Protein AF-A0A351FWP5-F1 (afdb_monomer)

Foldseek 3Di:
DDPDVDDPVSVVVVVCVVVVHDDDDDPDDADDPLALPHVVNLVVLVVVVLLVQLCCCVPPPQNPVVVVVCVVVVCDPVNCVVVSDGHDDPDWCPSVVVCVPDSHDPSNCVSSVNWDADPVRDITD

pLDDT: mean 89.62, std 13.33, range [39.97, 98.56]

Nearest PDB structures (foldseek):
  4e2k-assembly1_A  TM=9.561E-01  e=5.610E-04  Staphylococcus aureus
  5guj-assembly1_A  TM=9.238E-01  e=4.654E-04  Bacillus subtilis subsp. subtilis str. 168
  4edv-assembly1_A  TM=9.568E-01  e=7.660E-04  Staphylococcus aureus
  3b39-assembly2_B  TM=8.834E-01  e=4.109E-04  Escherichia coli K-12
  5w36-assembly1_A  TM=9.179E-01  e=1.185E-03  Mycobacterium tuberculosis H37Rv

Secondary structure (DSSP, 8-state):
---SS--HHHHHHHHHHHTTPPPPPPSSPPPPTTSTT-HHHHHHHHHHHHHHHHHHHHH-GGGHHHHHHHHHTT--HHHHHHHT-----S-TTHHHHHHTTSS--HHHHHHTTS-EE-TTS-EE-

Radius of gyration: 18.2 Å; Cα contacts (8 Å, |Δi|>4): 122; chains: 1; bounding box: 35×46×40 Å

Sequence (125 aa):
MQNEGVNFREALEILAEQANVPLRRSNQAPAKPGSPNDKSTLYEAVAWAESLFHEYLLKSQDAELARRYLEARGITQESLQRWHIGFAPNQFNWIADRARTTKFSPEVLLAAGLLRKSERQTYYD

Solvent-accessible surface area (backbone atom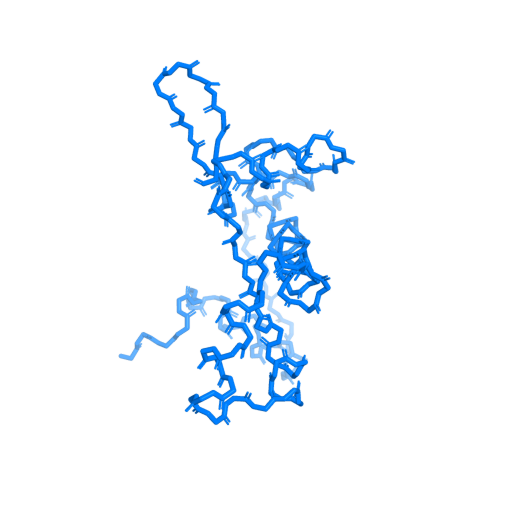s only — not comparable to full-atom values): 7474 Å² total; per-residue (Å²): 139,87,74,84,84,56,52,76,63,54,53,48,51,55,52,23,62,76,67,73,47,90,76,86,78,69,95,64,79,77,57,56,86,76,34,61,75,16,62,69,46,35,52,53,51,51,53,53,52,43,53,51,20,23,49,36,33,74,70,39,76,89,25,48,67,57,49,53,53,38,47,78,70,69,50,45,71,69,51,37,64,74,66,52,54,55,40,84,68,102,50,68,38,58,55,47,59,58,42,74,80,51,92,64,46,72,62,28,37,41,63,57,66,59,35,46,75,46,97,87,74,45,70,25,83

Mean predicted aligned error: 7.89 Å

Structure (mmCIF, N/CA/C/O backbone):
data_AF-A0A351FWP5-F1
#
_entry.id   AF-A0A351FWP5-F1
#
loop_
_atom_site.group_PDB
_atom_site.id
_atom_site.type_symbol
_atom_site.label_atom_id
_atom_site.label_alt_id
_atom_site.label_comp_id
_atom_site.label_asym_id
_atom_site.label_entity_id
_atom_site.label_seq_id
_atom_site.pdbx_PDB_ins_code
_atom_site.Cartn_x
_atom_site.Cartn_y
_atom_site.Cartn_z
_atom_site.occupancy
_atom_site.B_iso_or_equiv
_atom_site.auth_seq_id
_atom_site.auth_comp_id
_atom_site.auth_asym_id
_atom_site.auth_atom_id
_atom_site.pdbx_PDB_model_num
ATOM 1 N N . MET A 1 1 ? -10.831 -24.087 -14.047 1.00 39.97 1 MET A N 1
ATOM 2 C CA . MET A 1 1 ? -10.021 -23.923 -12.824 1.00 39.97 1 MET A CA 1
ATOM 3 C C . MET A 1 1 ? -8.928 -22.914 -13.139 1.00 39.97 1 MET A C 1
ATOM 5 O O . MET A 1 1 ? -7.956 -23.267 -13.785 1.00 39.97 1 MET A O 1
ATOM 9 N N . GLN A 1 2 ? -9.160 -21.645 -12.809 1.00 42.19 2 GLN A N 1
ATOM 10 C CA . GLN A 1 2 ? -8.179 -20.559 -12.886 1.00 42.19 2 GLN A CA 1
ATOM 11 C C . GLN A 1 2 ? -8.000 -20.090 -11.446 1.00 42.19 2 GLN A C 1
ATOM 13 O O . GLN A 1 2 ? -8.684 -19.176 -11.000 1.00 42.19 2 GLN A O 1
ATOM 18 N N . ASN A 1 3 ? -7.184 -20.818 -10.689 1.00 54.91 3 ASN A N 1
ATOM 19 C CA . ASN A 1 3 ? -6.859 -20.439 -9.323 1.00 54.91 3 ASN A CA 1
ATOM 20 C C . ASN A 1 3 ? -5.558 -19.626 -9.372 1.00 54.91 3 ASN A C 1
ATOM 22 O O . ASN A 1 3 ? -4.606 -20.031 -10.030 1.00 54.91 3 ASN A O 1
ATOM 26 N N . GLU A 1 4 ? -5.574 -18.471 -8.706 1.00 49.34 4 GLU A N 1
ATOM 27 C CA . GLU A 1 4 ? -4.423 -17.632 -8.320 1.00 49.34 4 GLU A CA 1
ATOM 28 C C . GLU A 1 4 ? -3.813 -16.661 -9.342 1.00 49.34 4 GLU A C 1
ATOM 30 O O . GLU A 1 4 ? -2.944 -15.882 -8.968 1.00 49.34 4 GLU A O 1
ATOM 35 N N . GLY A 1 5 ? -4.259 -16.606 -10.600 1.00 54.78 5 GLY A N 1
ATOM 36 C CA . GLY A 1 5 ? -3.704 -15.631 -11.562 1.00 54.78 5 GLY A CA 1
ATOM 37 C C . GLY A 1 5 ? -2.214 -15.838 -11.884 1.00 54.78 5 GLY A C 1
ATOM 38 O O . GLY A 1 5 ? -1.646 -15.078 -12.665 1.00 54.78 5 GLY A O 1
ATOM 39 N N . VAL A 1 6 ? -1.607 -16.892 -11.334 1.00 53.31 6 VAL A N 1
ATOM 40 C CA . VAL A 1 6 ? -0.291 -17.396 -11.707 1.00 53.31 6 VAL A CA 1
ATOM 41 C C . VAL A 1 6 ? -0.405 -18.087 -13.058 1.00 53.31 6 VAL A C 1
ATOM 43 O O . VAL A 1 6 ? -1.275 -18.932 -13.293 1.00 53.31 6 VAL A O 1
ATOM 46 N N . ASN A 1 7 ? 0.477 -17.723 -13.982 1.00 68.75 7 ASN A N 1
ATOM 47 C CA . ASN A 1 7 ? 0.578 -18.419 -15.251 1.00 68.75 7 ASN A CA 1
ATOM 48 C C . ASN A 1 7 ? 1.030 -19.876 -15.006 1.00 68.75 7 ASN A C 1
ATOM 50 O O . ASN A 1 7 ? 1.691 -20.186 -14.016 1.00 68.75 7 ASN A O 1
ATOM 54 N N . PHE A 1 8 ? 0.696 -20.789 -15.922 1.00 69.44 8 PHE A N 1
ATOM 55 C CA . PHE A 1 8 ? 0.997 -22.224 -15.789 1.00 69.44 8 PHE A CA 1
ATOM 56 C C . PHE A 1 8 ? 2.465 -22.525 -15.440 1.00 69.44 8 PHE A C 1
ATOM 58 O O . PHE A 1 8 ? 2.761 -23.467 -14.708 1.00 69.44 8 PHE A O 1
ATOM 65 N N . ARG A 1 9 ? 3.398 -21.713 -15.940 1.00 72.38 9 ARG A N 1
ATOM 66 C CA . ARG A 1 9 ? 4.821 -21.864 -15.653 1.00 72.38 9 ARG A CA 1
ATOM 67 C C . ARG A 1 9 ? 5.186 -21.396 -14.249 1.00 72.38 9 ARG A C 1
ATOM 69 O O . ARG A 1 9 ? 6.052 -22.007 -13.648 1.00 72.38 9 ARG A O 1
ATOM 76 N N . GLU A 1 10 ? 4.553 -20.357 -13.726 1.00 70.06 10 GLU A N 1
ATOM 77 C CA . GLU A 1 10 ? 4.763 -19.919 -12.342 1.00 70.06 10 GLU A CA 1
ATOM 78 C C . GLU A 1 10 ? 4.276 -20.980 -11.363 1.00 70.06 10 GLU A C 1
ATOM 80 O O . GLU A 1 10 ? 4.995 -21.319 -10.431 1.00 70.06 10 GLU A O 1
ATOM 85 N N . ALA A 1 11 ? 3.113 -21.579 -11.630 1.00 79.38 11 ALA A N 1
ATOM 86 C CA . ALA A 1 11 ? 2.651 -22.733 -10.868 1.00 79.38 11 ALA A CA 1
ATOM 87 C C . ALA A 1 11 ? 3.671 -23.884 -10.937 1.00 79.38 11 ALA A C 1
ATOM 89 O O . ALA A 1 11 ? 3.977 -24.504 -9.922 1.00 79.38 11 ALA A O 1
ATOM 90 N N . LEU A 1 12 ? 4.256 -24.131 -12.114 1.00 78.75 12 LEU A N 1
ATOM 91 C CA . LEU A 1 12 ? 5.310 -25.130 -12.280 1.00 78.75 12 LEU A CA 1
ATOM 92 C C . LEU A 1 12 ? 6.584 -24.766 -11.497 1.00 78.75 12 LEU A C 1
ATOM 94 O O . LEU A 1 12 ? 7.163 -25.647 -10.875 1.00 78.75 12 LEU A O 1
ATOM 98 N N . GLU A 1 13 ? 7.003 -23.497 -11.503 1.00 78.44 13 GLU A N 1
ATOM 99 C CA . GLU A 1 13 ? 8.171 -22.982 -10.771 1.00 78.44 13 GLU A CA 1
ATOM 100 C C . GLU A 1 13 ? 7.992 -23.106 -9.253 1.00 78.44 13 GLU A C 1
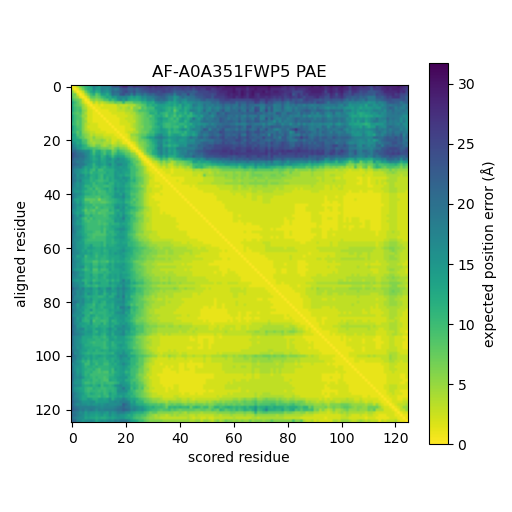ATOM 102 O O . GLU A 1 13 ? 8.880 -23.644 -8.594 1.00 78.44 13 GLU A O 1
ATOM 107 N N . ILE A 1 14 ? 6.824 -22.735 -8.724 1.00 78.38 14 ILE A N 1
ATOM 108 C CA . ILE A 1 14 ? 6.472 -22.900 -7.305 1.00 78.38 14 ILE A CA 1
ATOM 109 C C . ILE A 1 14 ? 6.490 -24.383 -6.912 1.00 78.38 14 ILE A C 1
ATOM 111 O O . ILE A 1 14 ? 7.099 -24.760 -5.912 1.00 78.38 14 ILE A O 1
ATOM 115 N N . LEU A 1 15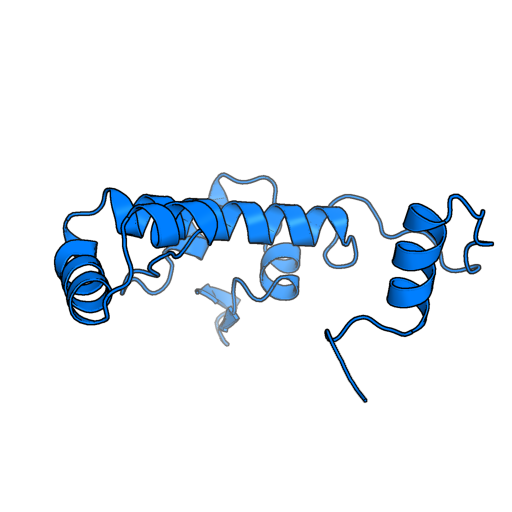 ? 5.854 -25.248 -7.708 1.00 82.31 15 LEU A N 1
ATOM 116 C CA . LEU A 1 15 ? 5.813 -26.689 -7.439 1.00 82.31 15 LEU A CA 1
ATOM 117 C C . LEU A 1 15 ? 7.199 -27.333 -7.535 1.00 82.31 15 LEU A C 1
ATOM 119 O O . LEU A 1 15 ? 7.515 -28.239 -6.770 1.00 82.31 15 LEU A O 1
ATOM 123 N N . ALA A 1 16 ? 8.033 -26.876 -8.465 1.00 82.62 16 ALA A N 1
ATOM 124 C CA . ALA A 1 16 ? 9.393 -27.364 -8.627 1.00 82.62 16 ALA A CA 1
ATOM 125 C C . ALA A 1 16 ? 10.300 -26.939 -7.468 1.00 82.62 16 ALA A C 1
ATOM 127 O O . ALA A 1 16 ? 11.109 -27.747 -7.021 1.00 82.62 16 ALA A O 1
ATOM 128 N N . GLU A 1 17 ? 10.136 -25.721 -6.944 1.00 81.62 17 GLU A N 1
ATOM 129 C CA . GLU A 1 17 ? 10.808 -25.268 -5.723 1.00 81.62 17 GLU A CA 1
ATOM 130 C C . GLU A 1 17 ? 10.374 -26.107 -4.510 1.00 81.62 17 GLU A C 1
ATOM 132 O O . GLU A 1 17 ? 11.221 -26.623 -3.785 1.00 81.62 17 GLU A O 1
ATOM 137 N N . GLN A 1 18 ? 9.068 -26.354 -4.352 1.00 83.50 18 GLN A N 1
ATOM 138 C CA . GLN A 1 18 ? 8.531 -27.220 -3.292 1.00 83.50 18 GLN A CA 1
ATOM 139 C C . GLN A 1 18 ? 9.016 -28.675 -3.397 1.00 83.50 18 GLN A C 1
ATOM 141 O O . GLN A 1 18 ? 9.271 -29.321 -2.382 1.00 83.50 18 GLN A O 1
ATOM 146 N N . ALA A 1 19 ? 9.140 -29.199 -4.618 1.00 85.81 19 ALA A N 1
ATOM 147 C CA . ALA A 1 19 ? 9.563 -30.572 -4.889 1.00 85.81 19 ALA A CA 1
ATOM 148 C C . ALA A 1 19 ? 11.086 -30.727 -5.075 1.00 85.81 19 ALA A C 1
ATOM 150 O O . ALA A 1 19 ? 11.560 -31.834 -5.330 1.00 85.81 19 ALA A O 1
ATOM 151 N N . ASN A 1 20 ? 11.851 -29.636 -4.963 1.00 81.44 20 ASN A N 1
ATOM 152 C CA . ASN A 1 20 ? 13.296 -29.579 -5.192 1.00 81.44 20 ASN A CA 1
ATOM 153 C C . ASN A 1 20 ? 13.736 -30.131 -6.571 1.00 81.44 20 ASN A C 1
ATOM 155 O O . ASN A 1 20 ? 14.764 -30.802 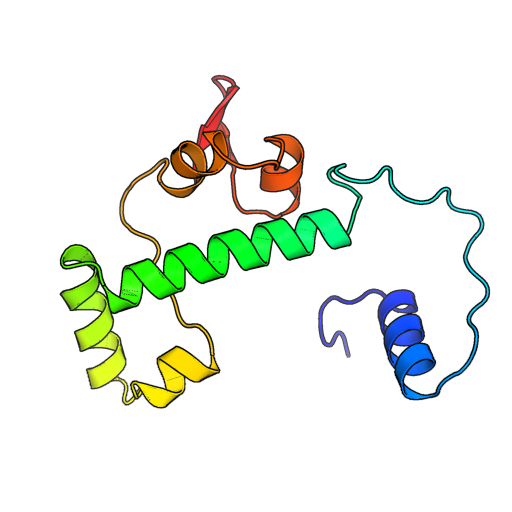-6.700 1.00 81.44 20 ASN A O 1
ATOM 159 N N . VAL A 1 21 ? 12.944 -29.864 -7.616 1.00 84.06 21 VAL A N 1
ATOM 160 C CA . VAL A 1 21 ? 13.190 -30.302 -8.999 1.00 84.06 21 VAL A CA 1
ATOM 161 C C . VAL A 1 21 ? 13.738 -29.134 -9.831 1.00 84.06 21 VAL A C 1
ATOM 163 O O . VAL A 1 21 ? 13.133 -28.066 -9.868 1.00 84.06 21 VAL A O 1
ATOM 166 N N . PRO A 1 22 ? 14.853 -29.296 -10.566 1.00 71.75 22 PRO A N 1
ATOM 167 C CA . PRO A 1 22 ? 15.382 -28.228 -11.408 1.00 71.75 22 PRO A CA 1
ATOM 168 C C . PRO A 1 22 ? 14.539 -28.044 -12.680 1.00 71.75 22 PRO A C 1
ATOM 170 O O . PRO A 1 22 ? 14.469 -28.929 -13.535 1.00 71.75 22 PRO A O 1
ATOM 173 N N . LEU A 1 23 ? 13.952 -26.859 -12.856 1.00 72.25 23 LEU A N 1
ATOM 174 C CA . LEU A 1 23 ? 13.300 -26.465 -14.108 1.00 72.25 23 LEU A CA 1
ATOM 175 C C . LEU A 1 23 ? 14.290 -25.842 -15.093 1.00 72.25 23 LEU A C 1
ATOM 177 O O . LEU A 1 23 ? 15.053 -24.934 -14.758 1.00 72.25 23 LEU A O 1
ATOM 181 N N . ARG A 1 24 ? 14.235 -26.283 -16.356 1.00 62.38 24 ARG A N 1
ATOM 182 C CA . ARG A 1 24 ? 14.968 -25.632 -17.450 1.00 62.38 24 ARG A CA 1
ATOM 183 C C . ARG A 1 24 ? 14.349 -24.262 -17.726 1.00 62.38 24 ARG A C 1
ATOM 185 O O . ARG A 1 24 ? 13.187 -24.168 -18.118 1.00 62.38 24 ARG A O 1
ATOM 192 N N . ARG A 1 25 ? 15.129 -23.197 -17.526 1.00 60.19 25 ARG A N 1
ATOM 193 C CA . ARG A 1 25 ? 14.698 -21.819 -17.799 1.00 60.19 25 ARG A CA 1
ATOM 194 C C . ARG A 1 25 ? 14.452 -21.627 -19.302 1.00 60.19 25 ARG A C 1
ATOM 196 O O . ARG A 1 25 ? 15.230 -22.094 -20.126 1.00 60.19 25 ARG A O 1
ATOM 203 N N . SER A 1 26 ? 13.366 -20.933 -19.643 1.00 58.09 26 SER A N 1
ATOM 204 C CA . SER A 1 26 ? 13.084 -20.454 -21.005 1.00 58.09 26 SER A CA 1
ATOM 205 C C . SER A 1 26 ? 14.193 -19.532 -21.519 1.00 58.09 26 SER A C 1
ATOM 207 O O . SER A 1 26 ? 14.781 -18.789 -20.739 1.00 58.09 26 SER A O 1
ATOM 209 N N . ASN A 1 27 ? 14.392 -19.511 -22.839 1.00 57.25 27 ASN A N 1
ATOM 210 C CA . ASN A 1 27 ? 15.340 -18.656 -23.568 1.00 57.25 27 ASN A CA 1
ATOM 211 C C . ASN A 1 27 ? 14.996 -17.147 -23.543 1.00 57.25 27 ASN A C 1
ATOM 213 O O . ASN A 1 27 ? 15.511 -16.383 -24.357 1.00 57.25 27 ASN A O 1
ATOM 217 N N . GLN A 1 28 ? 14.106 -16.695 -22.656 1.00 64.56 28 GLN A N 1
ATOM 218 C CA . GLN A 1 28 ? 13.842 -15.272 -22.465 1.00 64.56 28 GLN A CA 1
ATOM 219 C C . GLN A 1 28 ? 14.950 -14.665 -21.609 1.00 64.56 28 GLN A C 1
ATOM 221 O O . GLN A 1 28 ? 15.298 -15.203 -20.556 1.00 64.56 28 GLN A O 1
ATOM 226 N N . ALA A 1 29 ? 15.503 -13.542 -22.067 1.00 73.94 29 ALA A N 1
ATOM 227 C CA . ALA A 1 29 ? 16.466 -12.788 -21.282 1.00 73.94 29 ALA A CA 1
ATOM 228 C C . ALA A 1 29 ? 15.846 -12.429 -19.917 1.00 73.94 29 ALA A C 1
ATOM 230 O O . ALA A 1 29 ? 14.671 -12.046 -19.870 1.00 73.94 29 ALA A O 1
ATOM 231 N N . PRO A 1 30 ? 16.597 -12.564 -18.810 1.00 78.38 30 PRO A N 1
ATOM 232 C CA . PRO A 1 30 ? 16.102 -12.172 -17.501 1.00 78.38 30 PRO A CA 1
ATOM 233 C C . PRO A 1 30 ? 15.729 -10.687 -17.510 1.00 78.38 30 PRO A C 1
ATOM 235 O O . PRO A 1 30 ? 16.384 -9.875 -18.171 1.00 78.38 30 PRO A O 1
ATOM 238 N N . ALA A 1 31 ? 14.674 -10.332 -16.775 1.00 86.75 31 ALA A N 1
ATOM 239 C CA . ALA A 1 31 ? 14.308 -8.937 -16.591 1.00 86.75 31 ALA A CA 1
ATOM 240 C C . ALA A 1 31 ? 15.493 -8.163 -15.998 1.00 86.75 31 ALA A C 1
ATOM 242 O O . ALA A 1 31 ? 16.238 -8.675 -15.158 1.00 86.75 31 ALA A O 1
ATOM 243 N N . LYS A 1 32 ? 15.672 -6.916 -16.440 1.00 92.62 32 LYS A N 1
ATOM 244 C CA . LYS A 1 32 ? 16.683 -6.036 -15.856 1.00 92.62 32 LYS A CA 1
ATOM 245 C C . LYS A 1 32 ? 16.306 -5.779 -14.386 1.00 92.62 32 LYS A C 1
ATOM 247 O O . LYS A 1 32 ? 15.166 -5.364 -14.158 1.00 92.62 32 LYS A O 1
ATOM 252 N N . PRO A 1 33 ? 17.219 -5.969 -13.416 1.00 93.25 33 PRO A N 1
ATOM 253 C CA . PRO A 1 33 ? 16.944 -5.657 -12.016 1.00 93.25 33 PRO A CA 1
ATOM 254 C C . PRO A 1 33 ? 16.445 -4.220 -11.849 1.00 93.25 33 PRO A C 1
ATOM 256 O O . PRO A 1 33 ? 16.985 -3.302 -12.477 1.00 93.25 33 PRO A O 1
ATOM 259 N N . GLY A 1 34 ? 15.402 -4.027 -11.042 1.00 93.31 34 GLY A N 1
ATOM 260 C CA . GLY A 1 34 ? 14.795 -2.709 -10.821 1.00 93.31 34 GLY A CA 1
ATOM 261 C C . GLY A 1 34 ? 13.873 -2.222 -11.945 1.00 93.31 34 GLY A C 1
ATOM 262 O O . GLY A 1 34 ? 13.416 -1.083 -11.900 1.00 93.31 34 GLY A O 1
ATOM 263 N N . SER A 1 35 ? 13.621 -3.033 -12.979 1.00 95.19 35 SER A N 1
ATOM 264 C CA . SER A 1 35 ? 12.720 -2.669 -14.082 1.00 95.19 35 SER A CA 1
ATOM 265 C C . SER A 1 35 ? 11.256 -3.018 -13.775 1.00 95.19 35 SER A C 1
ATOM 267 O O . SER A 1 35 ? 11.002 -3.906 -12.964 1.00 95.19 35 SER A O 1
ATOM 269 N N . PRO A 1 36 ? 10.272 -2.412 -14.468 1.00 94.50 36 PRO A N 1
ATOM 270 C CA . PRO A 1 36 ? 8.854 -2.765 -14.311 1.00 94.50 36 PRO A CA 1
ATOM 271 C C . PRO A 1 36 ? 8.502 -4.208 -14.714 1.00 94.50 36 PRO A C 1
ATOM 273 O O . PRO A 1 36 ? 7.392 -4.655 -14.456 1.00 94.50 36 PRO A O 1
ATOM 276 N N . ASN A 1 37 ? 9.429 -4.944 -15.336 1.00 93.25 37 ASN A N 1
ATOM 277 C CA . ASN A 1 37 ? 9.255 -6.357 -15.684 1.00 93.25 37 ASN A CA 1
ATOM 278 C C . ASN A 1 37 ? 9.946 -7.300 -14.682 1.00 93.25 37 ASN A C 1
ATOM 280 O O . ASN A 1 37 ? 9.857 -8.520 -14.820 1.00 93.25 37 ASN A O 1
ATOM 284 N N . ASP A 1 38 ? 10.682 -6.754 -13.711 1.00 94.50 38 ASP A N 1
ATOM 285 C CA . ASP A 1 38 ? 11.354 -7.528 -12.675 1.00 94.50 38 ASP A CA 1
ATOM 286 C C . ASP A 1 38 ? 10.394 -7.801 -11.516 1.00 94.50 38 ASP A C 1
ATOM 288 O O . ASP A 1 38 ? 10.093 -6.927 -10.704 1.00 94.50 38 ASP A O 1
ATOM 292 N N . LYS A 1 39 ? 9.930 -9.048 -11.428 1.00 91.62 39 LYS A N 1
ATOM 293 C CA . LYS A 1 39 ? 8.977 -9.480 -10.403 1.00 91.62 39 LYS A CA 1
ATOM 294 C C . LYS A 1 39 ? 9.473 -9.265 -8.981 1.00 91.62 39 LYS A C 1
ATOM 296 O O . LYS A 1 39 ? 8.654 -8.931 -8.135 1.00 91.62 39 LYS A O 1
ATOM 301 N N . SER A 1 40 ? 10.771 -9.440 -8.712 1.00 94.44 40 SER A N 1
ATOM 302 C CA . SER A 1 40 ? 11.309 -9.191 -7.365 1.00 94.44 40 SER A CA 1
ATOM 303 C C . SER A 1 40 ? 11.074 -7.737 -6.982 1.00 94.44 40 SER A C 1
ATOM 305 O O . SER A 1 40 ? 10.519 -7.445 -5.929 1.00 94.44 40 SER A O 1
ATOM 307 N N . THR A 1 41 ? 11.391 -6.828 -7.905 1.00 97.06 41 THR A N 1
ATOM 308 C CA . THR A 1 41 ? 11.156 -5.396 -7.730 1.00 97.06 41 THR A CA 1
ATOM 309 C C . THR A 1 41 ? 9.667 -5.073 -7.550 1.00 97.06 41 THR A C 1
ATOM 311 O O . THR A 1 41 ? 9.327 -4.262 -6.690 1.00 97.06 41 THR A O 1
ATOM 314 N N . LEU A 1 42 ? 8.768 -5.712 -8.309 1.00 97.56 42 LEU A N 1
ATOM 315 C CA . LEU A 1 42 ? 7.321 -5.514 -8.149 1.00 97.56 42 LEU A CA 1
ATOM 316 C C . LEU A 1 42 ? 6.817 -6.000 -6.782 1.00 97.56 42 LEU A C 1
ATOM 318 O O . LEU A 1 42 ? 6.067 -5.281 -6.124 1.00 97.56 42 LEU A O 1
ATOM 322 N N . TYR A 1 43 ? 7.250 -7.178 -6.323 1.00 97.62 43 TYR A N 1
ATOM 323 C CA . TYR A 1 43 ? 6.882 -7.692 -5.002 1.00 97.62 43 TYR A CA 1
ATOM 324 C C . TYR A 1 43 ? 7.405 -6.805 -3.875 1.00 97.62 43 TYR A C 1
ATOM 326 O O . TYR A 1 43 ? 6.671 -6.521 -2.933 1.00 97.62 43 TYR A O 1
ATOM 334 N N . GLU A 1 44 ? 8.638 -6.313 -3.990 1.00 98.19 44 GLU A N 1
ATOM 335 C CA . GLU A 1 44 ? 9.200 -5.360 -3.033 1.00 98.19 44 GLU A CA 1
ATOM 336 C C . GLU A 1 44 ? 8.399 -4.051 -2.989 1.00 98.19 44 GLU A C 1
ATOM 338 O O . GLU A 1 44 ? 8.183 -3.507 -1.906 1.00 98.19 44 GLU A O 1
ATOM 343 N N . ALA A 1 45 ? 7.925 -3.555 -4.137 1.00 98.38 45 ALA A N 1
ATOM 344 C CA . ALA A 1 45 ? 7.091 -2.357 -4.201 1.00 98.38 45 ALA A CA 1
ATOM 345 C C . ALA A 1 45 ? 5.722 -2.570 -3.535 1.00 98.38 45 ALA A C 1
ATOM 347 O O . ALA A 1 45 ? 5.275 -1.725 -2.759 1.00 98.38 45 ALA A O 1
ATOM 348 N N . VAL A 1 46 ? 5.074 -3.711 -3.792 1.00 98.19 46 VAL A N 1
ATOM 349 C CA . VAL A 1 46 ? 3.783 -4.051 -3.174 1.00 98.19 46 VAL A CA 1
ATOM 350 C C . VAL A 1 46 ? 3.929 -4.265 -1.667 1.00 98.19 46 VAL A C 1
ATOM 352 O O . VAL A 1 46 ? 3.118 -3.737 -0.913 1.00 98.19 46 VAL A O 1
ATOM 355 N N . ALA A 1 47 ? 4.976 -4.959 -1.213 1.00 98.31 47 ALA A N 1
ATOM 356 C CA . ALA A 1 47 ? 5.253 -5.146 0.213 1.00 98.31 47 ALA A CA 1
ATOM 357 C C . ALA A 1 47 ? 5.531 -3.809 0.923 1.00 98.31 47 ALA A C 1
ATOM 359 O O . ALA A 1 47 ? 5.056 -3.563 2.031 1.00 98.31 47 ALA A O 1
ATOM 360 N N . TRP A 1 48 ? 6.252 -2.900 0.261 1.00 98.38 48 TRP A N 1
ATOM 361 C CA . TRP A 1 48 ? 6.446 -1.545 0.768 1.00 98.38 48 TRP A CA 1
ATOM 362 C C . TRP A 1 48 ? 5.111 -0.805 0.940 1.00 98.38 48 TRP A C 1
ATOM 364 O O . TRP A 1 48 ? 4.852 -0.264 2.013 1.00 98.38 48 TRP A O 1
ATOM 374 N N . ALA A 1 49 ? 4.234 -0.818 -0.066 1.00 98.31 49 ALA A N 1
ATOM 375 C CA . ALA A 1 49 ? 2.934 -0.155 0.029 1.00 98.31 49 ALA A CA 1
ATOM 376 C C . ALA A 1 49 ? 2.006 -0.802 1.074 1.00 98.31 49 ALA A C 1
ATOM 378 O O . ALA A 1 49 ? 1.348 -0.090 1.831 1.00 98.31 49 ALA A O 1
ATOM 379 N N . GLU A 1 50 ? 1.982 -2.134 1.152 1.00 98.44 50 GLU A N 1
ATOM 380 C CA . GLU A 1 50 ? 1.241 -2.886 2.170 1.00 98.44 50 GLU A CA 1
ATOM 381 C C . GLU A 1 50 ? 1.637 -2.433 3.576 1.00 98.44 50 GLU A C 1
ATOM 383 O O . GLU A 1 50 ? 0.773 -1.985 4.331 1.00 98.44 50 GLU A O 1
ATOM 388 N N . SER A 1 51 ? 2.939 -2.438 3.884 1.00 98.38 51 SER A N 1
ATOM 389 C CA . SER A 1 51 ? 3.426 -2.051 5.213 1.00 98.38 51 SER A CA 1
ATOM 390 C C . SER A 1 51 ? 3.038 -0.619 5.590 1.00 98.38 51 SER A C 1
ATOM 392 O O . SER A 1 51 ? 2.669 -0.357 6.736 1.00 98.38 51 SER A O 1
ATOM 394 N N . LEU A 1 52 ? 3.039 0.300 4.618 1.00 98.19 52 LEU A N 1
ATOM 395 C CA . LEU A 1 52 ? 2.575 1.669 4.814 1.00 98.19 52 LEU A CA 1
ATOM 396 C C . LEU A 1 52 ? 1.082 1.721 5.158 1.00 98.19 52 LEU A C 1
ATOM 398 O O . LEU A 1 52 ? 0.697 2.407 6.107 1.00 98.19 52 LEU A O 1
ATOM 402 N N . PHE A 1 53 ? 0.233 1.015 4.409 1.00 98.50 53 PHE A N 1
ATOM 403 C CA . PHE A 1 53 ? -1.206 0.991 4.675 1.00 98.50 53 PHE A CA 1
ATOM 404 C C . PHE A 1 53 ? -1.538 0.304 5.998 1.00 98.50 53 PHE A C 1
ATOM 406 O O . PHE A 1 53 ? -2.439 0.757 6.712 1.00 98.50 53 PHE A O 1
ATOM 413 N N . HIS A 1 54 ? -0.823 -0.767 6.337 1.00 98.56 54 HIS A N 1
ATOM 414 C CA . HIS A 1 54 ? -0.972 -1.464 7.606 1.00 98.56 54 HIS A CA 1
ATOM 415 C C . HIS A 1 54 ? -0.583 -0.558 8.778 1.00 98.56 54 HIS A C 1
ATOM 417 O O . HIS A 1 54 ? -1.377 -0.348 9.698 1.00 98.56 54 HIS A O 1
ATOM 423 N N . GLU A 1 55 ? 0.587 0.083 8.711 1.00 98.19 55 GLU A N 1
ATOM 424 C CA . GLU A 1 55 ? 1.022 1.038 9.728 1.00 98.19 55 GLU A CA 1
ATOM 425 C C . GLU A 1 55 ? 0.034 2.202 9.876 1.00 98.19 55 GLU A C 1
ATOM 427 O O . GLU A 1 55 ? -0.301 2.597 10.999 1.00 98.19 55 GLU A O 1
ATOM 432 N N . TYR A 1 56 ? -0.473 2.727 8.759 1.00 98.31 56 TYR A N 1
ATOM 433 C CA . TYR A 1 56 ? -1.437 3.818 8.778 1.00 98.31 56 TYR A CA 1
ATOM 434 C C . TYR A 1 56 ? -2.750 3.404 9.457 1.00 98.31 56 TYR A C 1
ATOM 436 O O . TYR A 1 56 ? -3.249 4.153 10.302 1.00 98.31 56 TYR A O 1
ATOM 444 N N . LEU A 1 57 ? -3.270 2.201 9.176 1.00 98.38 57 LEU A N 1
ATOM 445 C CA . LEU A 1 57 ? -4.451 1.670 9.866 1.00 98.38 57 LEU A CA 1
ATOM 446 C C . LEU A 1 57 ? -4.232 1.566 11.378 1.00 98.38 57 LEU A C 1
ATOM 448 O O . LEU A 1 57 ? -5.144 1.874 12.144 1.00 98.38 57 LEU A O 1
ATOM 452 N N . LEU A 1 58 ? -3.052 1.133 11.823 1.00 96.94 58 LEU A N 1
ATOM 453 C CA . LEU A 1 58 ? -2.782 0.909 13.245 1.00 96.94 58 LEU A CA 1
ATOM 454 C C . LEU A 1 58 ? -2.526 2.202 14.022 1.00 96.94 58 LEU A C 1
ATOM 456 O O . LEU A 1 58 ? -2.969 2.322 15.163 1.00 96.94 58 LEU A O 1
ATOM 460 N N . LYS A 1 59 ? -1.797 3.156 13.431 1.00 96.88 59 LYS A N 1
ATOM 461 C CA . LYS A 1 59 ? -1.237 4.302 14.167 1.00 96.88 59 LYS A CA 1
ATOM 462 C C . LYS A 1 59 ? -1.937 5.628 13.893 1.00 96.88 59 LYS A C 1
ATOM 464 O O . LYS A 1 59 ? -1.910 6.508 14.750 1.00 96.88 59 LYS A O 1
ATOM 469 N N . SER A 1 60 ? -2.534 5.808 12.714 1.00 97.38 60 SER A N 1
ATOM 470 C CA . SER A 1 60 ? -3.120 7.100 12.347 1.00 97.38 60 SER A CA 1
ATOM 471 C C . SER A 1 60 ? -4.413 7.370 13.118 1.00 97.38 60 SER A C 1
ATOM 473 O O . SER A 1 60 ? -5.264 6.486 13.259 1.00 97.38 60 SER A O 1
ATOM 475 N N . GLN A 1 61 ? -4.603 8.610 13.570 1.00 96.50 61 GLN A N 1
ATOM 476 C CA . GLN A 1 61 ? -5.885 9.053 14.128 1.00 96.50 61 GLN A CA 1
ATOM 477 C C . GLN A 1 61 ? -6.984 9.060 13.055 1.00 96.50 61 GLN A C 1
ATOM 479 O O . GLN A 1 61 ? -8.111 8.661 13.337 1.00 96.50 61 GLN A O 1
ATOM 484 N N . ASP A 1 62 ? -6.639 9.384 11.806 1.00 96.12 62 ASP A N 1
ATOM 485 C CA . ASP A 1 62 ? -7.576 9.402 10.672 1.00 96.12 62 ASP A CA 1
ATOM 486 C C . ASP A 1 62 ? -8.154 8.011 10.351 1.00 96.12 62 ASP A C 1
ATOM 488 O O . ASP A 1 62 ? -9.215 7.894 9.741 1.00 96.12 62 ASP A O 1
ATOM 492 N N . ALA A 1 63 ? -7.477 6.940 10.782 1.00 97.38 63 ALA A N 1
ATOM 493 C CA . ALA A 1 63 ? -7.918 5.561 10.586 1.00 97.38 63 ALA A CA 1
ATOM 494 C C . ALA A 1 63 ? -8.831 5.036 11.716 1.00 97.38 63 ALA A C 1
ATOM 496 O O . ALA A 1 63 ? -9.237 3.873 11.694 1.00 97.38 63 ALA A O 1
ATOM 497 N N . GLU A 1 64 ? -9.196 5.870 12.697 1.00 97.25 64 GLU A N 1
ATOM 498 C CA . GLU A 1 64 ? -10.042 5.479 13.835 1.00 97.25 64 GLU A CA 1
ATOM 499 C C . GLU A 1 64 ? -11.400 4.914 13.399 1.00 97.25 64 GLU A C 1
ATOM 501 O O . GLU A 1 64 ? -11.839 3.877 13.899 1.00 97.25 64 GLU A O 1
ATOM 506 N N . LEU A 1 65 ? -12.048 5.549 12.418 1.00 97.06 65 LEU A N 1
ATOM 507 C CA . LEU A 1 65 ? -13.321 5.062 11.880 1.00 97.06 65 LEU A CA 1
ATOM 508 C C . LEU A 1 65 ? -13.173 3.691 11.206 1.00 97.06 65 LEU A C 1
ATOM 510 O O . LEU A 1 65 ? -14.050 2.840 11.357 1.00 97.06 65 LEU A O 1
ATOM 514 N N . ALA A 1 66 ? -12.058 3.453 10.510 1.00 97.50 66 ALA A N 1
ATOM 515 C CA . ALA A 1 66 ? -11.775 2.165 9.885 1.00 97.50 66 ALA A CA 1
ATOM 516 C C . ALA A 1 66 ? -11.546 1.071 10.938 1.00 97.50 66 ALA A C 1
ATOM 518 O O . ALA A 1 66 ? -12.123 -0.009 10.823 1.00 97.50 66 ALA A O 1
ATOM 519 N N . ARG A 1 67 ? -10.785 1.355 12.006 1.00 97.50 67 ARG A N 1
ATOM 520 C CA . ARG A 1 67 ? -10.579 0.407 13.115 1.00 97.50 67 ARG A CA 1
ATOM 521 C C . ARG A 1 67 ? -11.894 0.021 13.791 1.00 97.50 67 ARG A C 1
ATOM 523 O O . ARG A 1 67 ? -12.157 -1.168 13.946 1.00 97.50 67 ARG A O 1
ATOM 530 N N . ARG A 1 68 ? -12.756 0.998 14.102 1.00 97.50 68 ARG A N 1
ATOM 531 C CA . ARG A 1 68 ? -14.088 0.735 14.682 1.00 97.50 68 ARG A CA 1
ATOM 532 C C . ARG A 1 68 ? -14.970 -0.098 13.759 1.00 97.50 68 ARG A C 1
ATOM 534 O O . ARG A 1 68 ? -15.682 -0.984 14.220 1.00 97.50 68 ARG A O 1
ATOM 541 N N . TYR A 1 69 ? -14.924 0.171 12.455 1.00 98.00 69 TYR A N 1
ATOM 542 C CA . TYR A 1 69 ? -15.660 -0.616 11.469 1.00 98.00 69 TYR A CA 1
ATOM 543 C C . TYR A 1 69 ? -15.198 -2.081 11.440 1.00 98.00 69 TYR A C 1
ATOM 545 O O . TYR A 1 69 ? -16.031 -2.987 11.423 1.00 98.00 69 TYR A O 1
ATOM 553 N N . LEU A 1 70 ? -13.884 -2.318 11.454 1.00 97.88 70 LEU A N 1
ATOM 554 C CA . LEU A 1 70 ? -13.304 -3.664 11.451 1.00 97.88 70 LEU A CA 1
ATOM 555 C C . LEU A 1 70 ? -13.635 -4.415 12.750 1.00 97.88 70 LEU A C 1
ATOM 557 O O . LEU A 1 70 ? -14.065 -5.567 12.697 1.00 97.88 70 LEU A O 1
ATOM 561 N N . GLU A 1 71 ? -13.537 -3.745 13.898 1.00 97.31 71 GLU A N 1
ATOM 562 C CA . GLU A 1 71 ? -13.915 -4.304 15.199 1.00 97.31 71 GLU A CA 1
ATOM 563 C C . GLU A 1 71 ? -15.403 -4.687 15.243 1.00 97.31 71 GLU A C 1
ATOM 565 O O . GLU A 1 71 ? -15.743 -5.810 15.612 1.00 97.31 71 GLU A O 1
ATOM 570 N N . ALA A 1 72 ? -16.296 -3.814 14.762 1.00 98.12 72 ALA A N 1
ATOM 571 C CA . ALA A 1 72 ? -17.731 -4.100 14.670 1.00 98.12 72 ALA A CA 1
ATOM 572 C C . ALA A 1 72 ? -18.059 -5.281 13.733 1.00 98.12 72 ALA A C 1
ATOM 574 O O . ALA A 1 72 ? -19.114 -5.903 13.856 1.00 98.12 72 ALA A O 1
ATOM 575 N N . ARG A 1 73 ? -17.157 -5.610 12.798 1.00 97.94 73 ARG A N 1
ATOM 576 C CA . ARG A 1 73 ? -17.236 -6.786 11.914 1.00 97.94 73 ARG A CA 1
ATOM 577 C C . ARG A 1 73 ? -16.618 -8.048 12.528 1.00 97.94 73 ARG A C 1
ATOM 579 O O . ARG A 1 73 ? -16.615 -9.084 11.868 1.00 97.94 73 ARG A O 1
ATOM 586 N N . GLY A 1 74 ? -16.102 -7.978 13.756 1.00 97.31 74 GLY A N 1
ATOM 587 C CA . GLY A 1 74 ? -15.434 -9.089 14.433 1.00 97.31 74 GLY A CA 1
ATOM 588 C C . GLY A 1 74 ? -14.009 -9.353 13.939 1.00 97.31 74 GLY A C 1
ATOM 589 O O . GLY A 1 74 ? -13.473 -10.434 14.175 1.00 97.31 74 GLY A O 1
ATOM 590 N N . ILE A 1 75 ? -13.386 -8.398 13.241 1.00 97.69 75 ILE A N 1
ATOM 591 C CA . ILE A 1 75 ? -11.993 -8.514 12.802 1.00 97.69 75 ILE A CA 1
ATOM 592 C C . ILE A 1 75 ? -11.103 -8.077 13.963 1.00 97.69 75 ILE A C 1
ATOM 594 O O . ILE A 1 75 ? -11.034 -6.899 14.310 1.00 97.69 75 ILE A O 1
ATOM 598 N N . THR A 1 76 ? -10.444 -9.054 14.581 1.00 95.56 76 THR A N 1
ATOM 599 C CA . THR A 1 76 ? -9.636 -8.839 15.784 1.00 95.56 76 THR A CA 1
ATOM 600 C C . THR A 1 76 ? -8.283 -8.206 15.466 1.00 95.56 76 THR A C 1
ATOM 602 O O . THR A 1 76 ? -7.805 -8.274 14.332 1.00 95.56 76 THR A O 1
ATOM 605 N N . GLN A 1 77 ? -7.615 -7.654 16.481 1.00 93.94 77 GLN A N 1
ATOM 606 C CA . GLN A 1 77 ? -6.254 -7.128 16.336 1.00 93.94 77 GLN A CA 1
ATOM 607 C C . GLN A 1 77 ? -5.277 -8.201 15.837 1.00 93.94 77 GLN A C 1
ATOM 609 O O . GLN A 1 77 ? -4.473 -7.932 14.951 1.00 93.94 77 GLN A O 1
ATOM 614 N N . GLU A 1 78 ? -5.394 -9.444 16.310 1.00 96.19 78 GLU A N 1
ATOM 615 C CA . GLU A 1 78 ? -4.581 -10.566 15.825 1.00 96.19 78 GLU A CA 1
ATOM 616 C C . GLU A 1 78 ? -4.824 -10.838 14.338 1.00 96.19 78 GLU A C 1
ATOM 618 O O . GLU A 1 78 ? -3.894 -11.191 13.616 1.00 96.19 78 GLU A O 1
ATOM 623 N N . SER A 1 79 ? -6.062 -10.655 13.868 1.00 96.81 79 SER A N 1
ATOM 624 C CA . SER A 1 79 ? -6.407 -10.791 12.451 1.00 96.81 79 SER A CA 1
ATOM 625 C C . SER A 1 79 ? -5.818 -9.651 11.624 1.00 96.81 79 SER A C 1
ATOM 627 O O . SER A 1 79 ? -5.266 -9.914 10.558 1.00 96.81 79 SER A O 1
ATOM 629 N N . LEU A 1 80 ? -5.872 -8.408 12.121 1.00 96.62 80 LEU A N 1
ATOM 630 C CA . LEU A 1 80 ? -5.238 -7.263 11.459 1.00 96.62 80 LEU A CA 1
ATOM 631 C C . LEU A 1 80 ? -3.736 -7.494 11.279 1.00 96.62 80 LEU A C 1
ATOM 633 O O . LEU A 1 80 ? -3.232 -7.281 10.182 1.00 96.62 80 LEU A O 1
ATOM 637 N N . GLN A 1 81 ? -3.052 -7.966 12.327 1.00 95.88 81 GLN A N 1
ATOM 638 C CA . GLN A 1 81 ? -1.616 -8.262 12.300 1.00 95.88 81 GLN A CA 1
ATOM 639 C C . GLN A 1 81 ? -1.294 -9.451 11.389 1.00 95.88 81 GLN A C 1
ATOM 641 O O . GLN A 1 81 ? -0.406 -9.369 10.552 1.00 95.88 81 GLN A O 1
ATOM 646 N N . ARG A 1 82 ? -2.031 -10.565 11.509 1.00 96.81 82 ARG A N 1
ATOM 647 C CA . ARG A 1 82 ? -1.778 -11.780 10.716 1.00 96.81 82 ARG A CA 1
ATOM 648 C C . ARG A 1 82 ? -1.939 -11.543 9.220 1.00 96.81 82 ARG A C 1
ATOM 650 O O . ARG A 1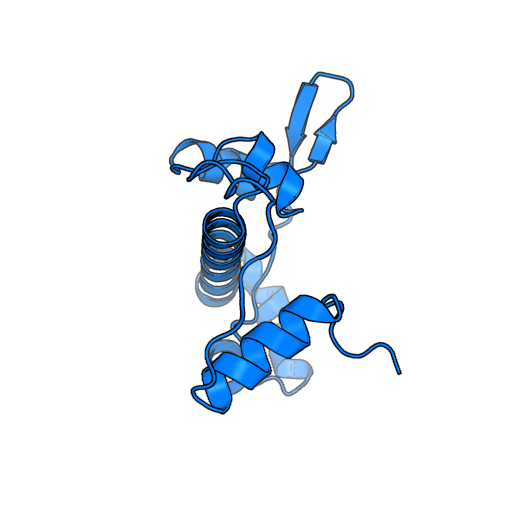 82 ? -1.171 -12.083 8.433 1.00 96.81 82 ARG A O 1
ATOM 657 N N . TRP A 1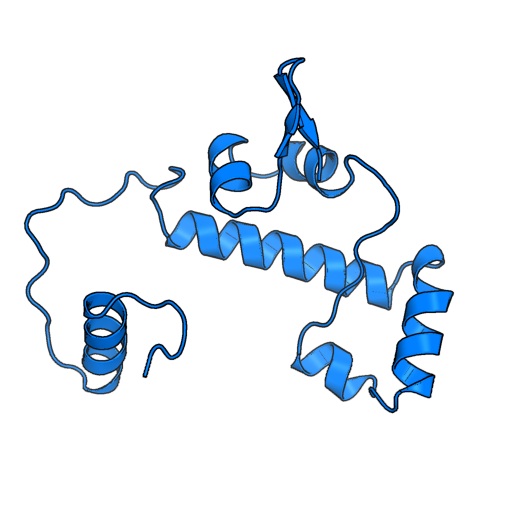 83 ? -2.979 -10.807 8.846 1.00 97.25 83 TRP A N 1
ATOM 658 C CA . TRP A 1 83 ? -3.361 -10.611 7.451 1.00 97.25 83 TRP A CA 1
ATOM 659 C C . TRP A 1 83 ? -2.906 -9.270 6.893 1.00 97.25 83 TRP A C 1
ATOM 661 O O . TRP A 1 83 ? -3.246 -8.965 5.753 1.00 97.25 83 TRP A O 1
ATOM 671 N N . HIS A 1 84 ? -2.164 -8.481 7.679 1.00 97.75 84 HIS A N 1
ATOM 672 C CA . HIS A 1 84 ? -1.620 -7.198 7.247 1.00 97.75 84 HIS A CA 1
ATOM 673 C C . HIS A 1 84 ? -2.698 -6.273 6.653 1.00 97.75 84 HIS A C 1
ATOM 675 O O . HIS A 1 84 ? -2.516 -5.594 5.644 1.00 97.75 84 HIS A O 1
ATOM 681 N N . ILE A 1 85 ? -3.879 -6.265 7.279 1.00 98.06 85 ILE A N 1
ATOM 682 C CA . ILE A 1 85 ? -4.986 -5.421 6.823 1.00 98.06 85 ILE A CA 1
ATOM 683 C C . ILE A 1 85 ? -4.554 -3.963 6.987 1.00 98.06 85 ILE A C 1
ATOM 685 O O . ILE A 1 85 ? -4.093 -3.569 8.058 1.00 98.06 85 ILE A O 1
ATOM 689 N N . GLY A 1 86 ? -4.700 -3.172 5.927 1.00 97.69 86 GLY A N 1
ATOM 690 C CA . GLY A 1 86 ? -4.309 -1.767 5.897 1.00 97.69 86 GLY A CA 1
ATOM 691 C C . GLY A 1 86 ? -5.463 -0.822 5.584 1.00 97.69 86 GLY A C 1
ATOM 692 O O . GLY A 1 86 ? -6.594 -1.240 5.332 1.00 97.69 86 GLY A O 1
ATOM 693 N N . PHE A 1 87 ? -5.167 0.475 5.601 1.00 98.12 87 PHE A N 1
ATOM 694 C CA . PHE A 1 87 ? -6.107 1.533 5.248 1.00 98.12 87 PHE A CA 1
ATOM 695 C C . PHE A 1 87 ? -5.433 2.557 4.341 1.00 98.12 87 PHE A C 1
ATOM 697 O O . PHE A 1 87 ? -4.446 3.179 4.732 1.00 98.12 87 PHE A O 1
ATOM 704 N N . ALA A 1 88 ? -5.999 2.741 3.148 1.00 96.88 88 ALA A N 1
ATOM 705 C CA . ALA A 1 88 ? -5.611 3.807 2.240 1.00 96.88 88 ALA A CA 1
ATOM 706 C C . ALA A 1 88 ? -6.313 5.110 2.659 1.00 96.88 88 ALA A C 1
ATOM 708 O O . ALA A 1 88 ? -7.547 5.161 2.665 1.00 96.88 88 ALA A O 1
ATOM 709 N N . PRO A 1 89 ? -5.567 6.158 3.041 1.00 95.44 89 PRO A N 1
ATOM 710 C CA 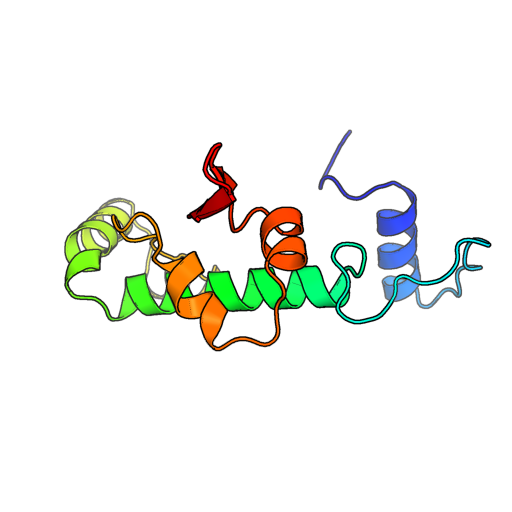. PRO A 1 89 ? -6.172 7.422 3.425 1.00 95.44 89 PRO A CA 1
ATOM 711 C C . PRO A 1 89 ? -6.825 8.129 2.248 1.00 95.44 89 PRO A C 1
ATOM 713 O O . PRO A 1 89 ? -6.442 7.951 1.096 1.00 95.44 89 PRO A O 1
ATOM 716 N N . ASN A 1 90 ? -7.770 9.015 2.558 1.00 94.00 90 ASN A N 1
ATOM 717 C CA . ASN A 1 90 ? -8.419 9.873 1.571 1.00 94.00 90 ASN A CA 1
ATOM 718 C C . ASN A 1 90 ? -7.501 11.038 1.150 1.00 94.00 90 ASN A C 1
ATOM 720 O O . ASN A 1 90 ? -7.782 12.207 1.412 1.00 94.00 90 ASN A O 1
ATOM 724 N N . GLN A 1 91 ? -6.357 10.701 0.560 1.00 94.62 91 GLN A N 1
ATOM 725 C CA . GLN A 1 91 ? -5.349 11.619 0.046 1.00 94.62 91 GLN A CA 1
ATOM 726 C C . GLN A 1 91 ? -4.928 11.126 -1.339 1.00 94.62 91 GLN A C 1
ATOM 728 O O . GLN A 1 91 ? -4.458 10.006 -1.485 1.00 94.62 91 GLN A O 1
ATOM 733 N N . PHE A 1 92 ? -5.107 11.971 -2.353 1.00 93.38 92 PHE A N 1
ATOM 734 C CA . PHE A 1 92 ? -5.001 11.586 -3.767 1.00 93.38 92 PHE A CA 1
ATOM 735 C C . PHE A 1 92 ? -3.605 11.106 -4.203 1.00 93.38 92 PHE A C 1
ATOM 737 O O . PHE A 1 92 ? -3.468 10.417 -5.205 1.00 93.38 92 PHE A O 1
ATOM 744 N N . ASN A 1 93 ? -2.561 11.518 -3.492 1.00 95.31 93 ASN A N 1
ATOM 745 C CA . ASN A 1 93 ? -1.163 11.305 -3.858 1.00 95.31 93 ASN A CA 1
ATOM 746 C C . ASN A 1 93 ? -0.339 10.744 -2.686 1.00 95.31 93 ASN A C 1
ATOM 748 O O . ASN A 1 93 ? 0.847 11.048 -2.558 1.00 95.31 93 ASN A O 1
ATOM 752 N N . TRP A 1 94 ? -0.961 9.982 -1.787 1.00 96.88 94 TRP A N 1
ATOM 753 C CA . TRP A 1 94 ? -0.344 9.553 -0.534 1.00 96.88 94 TRP A CA 1
ATOM 754 C C . TRP A 1 94 ? 0.816 8.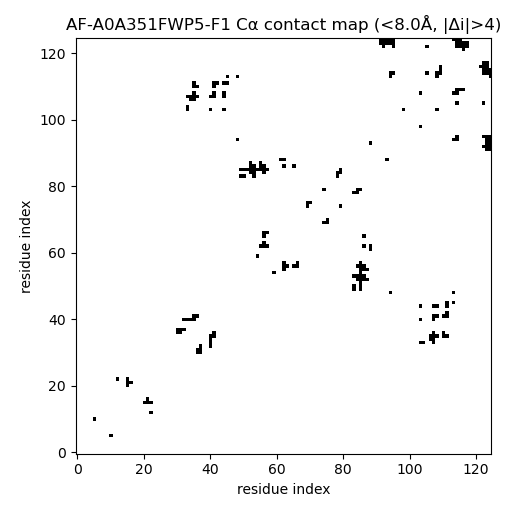566 -0.726 1.00 96.88 94 TRP A C 1
ATOM 756 O O . TRP A 1 94 ? 1.871 8.732 -0.096 1.00 96.88 94 TRP A O 1
ATOM 766 N N . ILE A 1 95 ? 0.636 7.573 -1.598 1.00 97.31 95 ILE A N 1
ATOM 767 C CA . ILE A 1 95 ? 1.669 6.658 -2.088 1.00 97.31 95 ILE A CA 1
ATOM 768 C C . ILE A 1 95 ? 2.599 7.410 -3.028 1.00 97.31 95 ILE A C 1
ATOM 770 O O . ILE A 1 95 ? 3.814 7.295 -2.874 1.00 97.31 95 ILE A O 1
ATOM 774 N N . ALA A 1 96 ? 2.065 8.212 -3.955 1.00 96.56 96 ALA A N 1
ATOM 775 C CA . ALA A 1 96 ? 2.876 8.946 -4.928 1.00 96.56 96 ALA A CA 1
ATOM 776 C C . ALA A 1 96 ? 3.925 9.857 -4.265 1.00 96.56 96 ALA A C 1
ATOM 778 O O . ALA A 1 96 ? 5.072 9.913 -4.711 1.00 96.56 96 ALA A O 1
ATOM 779 N N . ASP A 1 97 ? 3.568 10.542 -3.177 1.00 96.31 97 ASP A N 1
ATOM 780 C CA . ASP A 1 97 ? 4.490 11.404 -2.440 1.00 96.31 97 ASP A CA 1
ATOM 781 C C . ASP A 1 97 ? 5.512 10.608 -1.626 1.00 96.31 97 ASP A C 1
ATOM 783 O O . ASP A 1 97 ? 6.691 10.965 -1.615 1.00 96.31 97 ASP A O 1
ATOM 787 N N . ARG A 1 98 ? 5.103 9.498 -0.998 1.00 96.94 98 ARG A N 1
ATOM 788 C CA . ARG A 1 98 ? 6.023 8.614 -0.258 1.00 96.94 98 ARG A CA 1
ATOM 789 C C . ARG A 1 98 ? 6.992 7.890 -1.179 1.00 96.94 98 ARG A C 1
ATOM 791 O O . ARG A 1 98 ? 8.147 7.698 -0.820 1.00 96.94 98 ARG A O 1
ATOM 798 N N . ALA A 1 99 ? 6.552 7.546 -2.383 1.00 96.38 99 ALA A N 1
ATOM 799 C CA . ALA A 1 99 ? 7.369 6.897 -3.395 1.00 96.38 99 ALA A CA 1
ATOM 800 C C . ALA A 1 99 ? 8.595 7.731 -3.793 1.00 96.38 99 ALA A C 1
ATOM 802 O O . ALA A 1 99 ? 9.622 7.158 -4.155 1.00 96.38 99 ALA A O 1
ATOM 803 N N . ARG A 1 100 ? 8.529 9.068 -3.675 1.00 94.75 100 ARG A N 1
ATOM 804 C CA . ARG A 1 100 ? 9.623 9.988 -4.044 1.00 94.75 100 ARG A CA 1
ATOM 805 C C . ARG A 1 100 ? 10.924 9.734 -3.282 1.00 94.75 100 ARG A C 1
ATOM 807 O O . ARG A 1 100 ? 11.983 10.102 -3.778 1.00 94.75 100 ARG A O 1
ATOM 814 N N . THR A 1 101 ? 10.853 9.145 -2.088 1.00 94.44 101 THR A N 1
ATOM 815 C CA . THR A 1 101 ? 12.028 8.824 -1.260 1.00 94.44 101 THR A CA 1
ATOM 816 C C . THR A 1 101 ? 12.440 7.355 -1.355 1.00 94.44 101 THR A C 1
ATOM 818 O O . THR A 1 101 ? 13.368 6.926 -0.671 1.00 94.44 101 THR A O 1
ATOM 821 N N . THR A 1 102 ? 11.767 6.573 -2.201 1.00 95.75 102 THR A N 1
ATOM 822 C CA . THR A 1 102 ? 12.053 5.151 -2.399 1.00 95.75 102 THR A CA 1
ATOM 823 C C . THR A 1 102 ? 12.985 4.918 -3.584 1.00 95.75 102 THR A C 1
ATOM 825 O O . THR A 1 102 ? 13.273 5.810 -4.378 1.00 95.75 102 THR A O 1
ATOM 828 N N . LYS A 1 103 ? 13.439 3.670 -3.723 1.00 95.81 103 LYS A N 1
ATOM 829 C CA . LYS A 1 103 ? 14.213 3.202 -4.879 1.00 95.81 103 LYS A CA 1
ATOM 830 C C . LYS A 1 103 ? 13.352 2.863 -6.106 1.00 95.81 103 LYS A C 1
ATOM 832 O O . LYS A 1 103 ? 13.909 2.543 -7.153 1.00 95.81 103 LYS A O 1
ATOM 837 N N . PHE A 1 104 ? 12.023 2.858 -5.980 1.00 97.44 104 PHE A N 1
ATOM 838 C CA . PHE A 1 104 ? 11.131 2.413 -7.048 1.00 97.44 104 PHE A CA 1
ATOM 839 C C . PHE A 1 104 ? 10.911 3.532 -8.064 1.00 97.44 104 PHE A C 1
ATOM 841 O O . PHE A 1 104 ? 10.584 4.661 -7.701 1.00 97.44 104 PHE A O 1
ATOM 848 N N . SER A 1 105 ? 11.076 3.220 -9.350 1.00 96.44 105 SER A N 1
ATOM 849 C CA . SER A 1 105 ? 10.764 4.181 -10.406 1.00 96.44 105 SER A CA 1
ATOM 850 C C . SER A 1 105 ? 9.242 4.330 -10.573 1.00 96.44 105 SER A C 1
ATOM 852 O O . SER A 1 105 ? 8.492 3.410 -10.226 1.00 96.44 105 SER A O 1
ATOM 854 N N . PRO A 1 106 ? 8.750 5.442 -11.149 1.00 95.62 106 PRO A N 1
ATOM 855 C CA . PRO A 1 106 ? 7.327 5.591 -11.450 1.00 95.62 106 PRO A CA 1
ATOM 856 C C . PRO A 1 106 ? 6.775 4.447 -12.309 1.00 95.62 106 PRO A C 1
ATOM 858 O O . PRO A 1 106 ? 5.661 3.989 -12.089 1.00 95.62 106 PRO A O 1
ATOM 861 N N . GLU A 1 107 ? 7.565 3.936 -13.254 1.00 96.69 107 GLU A N 1
ATOM 862 C CA . GLU A 1 107 ? 7.182 2.825 -14.128 1.00 96.69 107 GLU A CA 1
ATOM 863 C C . GLU A 1 107 ? 6.995 1.521 -13.348 1.00 96.69 107 GLU A C 1
ATOM 865 O O . GLU A 1 107 ? 6.058 0.779 -13.632 1.00 96.69 107 GLU A O 1
ATOM 870 N N . VAL A 1 108 ? 7.849 1.256 -12.352 1.00 98.06 108 VAL A N 1
ATOM 871 C CA . VAL A 1 108 ? 7.696 0.108 -11.444 1.00 98.06 108 VAL A CA 1
ATOM 872 C C . VAL A 1 108 ? 6.386 0.214 -10.670 1.00 98.06 108 VAL A C 1
ATOM 874 O O . VAL A 1 108 ? 5.646 -0.759 -10.583 1.00 98.06 108 VAL A O 1
ATOM 877 N N . LEU A 1 109 ? 6.070 1.394 -10.139 1.00 98.00 109 LEU A N 1
ATOM 878 C CA . LEU A 1 109 ? 4.869 1.607 -9.328 1.00 98.00 109 LEU A CA 1
ATOM 879 C C . LEU A 1 109 ? 3.578 1.560 -10.160 1.00 98.00 109 LEU A C 1
ATOM 881 O O . LEU A 1 109 ? 2.568 1.041 -9.690 1.00 98.00 109 LEU A O 1
ATOM 885 N N . LEU A 1 110 ? 3.622 2.029 -11.412 1.00 97.44 110 LEU A N 1
ATOM 886 C CA . LEU A 1 110 ? 2.547 1.827 -12.390 1.00 97.44 110 LEU A CA 1
ATOM 887 C C . LEU A 1 110 ? 2.352 0.336 -12.696 1.00 97.44 110 LEU A C 1
ATOM 889 O O . LEU A 1 110 ? 1.224 -0.149 -12.698 1.00 97.44 110 LEU A O 1
ATOM 893 N N . ALA A 1 111 ? 3.443 -0.397 -12.942 1.00 97.19 111 ALA A N 1
ATOM 894 C CA . ALA A 1 111 ? 3.396 -1.828 -13.238 1.00 97.19 111 ALA A CA 1
ATOM 895 C C . ALA A 1 111 ? 2.912 -2.661 -12.038 1.00 97.19 111 ALA A C 1
ATOM 897 O O . ALA A 1 111 ? 2.210 -3.651 -12.226 1.00 97.19 111 ALA A O 1
ATOM 898 N N . ALA A 1 112 ? 3.226 -2.230 -10.814 1.00 97.19 112 ALA A N 1
ATOM 899 C CA . ALA A 1 112 ? 2.727 -2.819 -9.572 1.00 97.19 112 ALA A CA 1
ATOM 900 C C . ALA A 1 112 ? 1.258 -2.4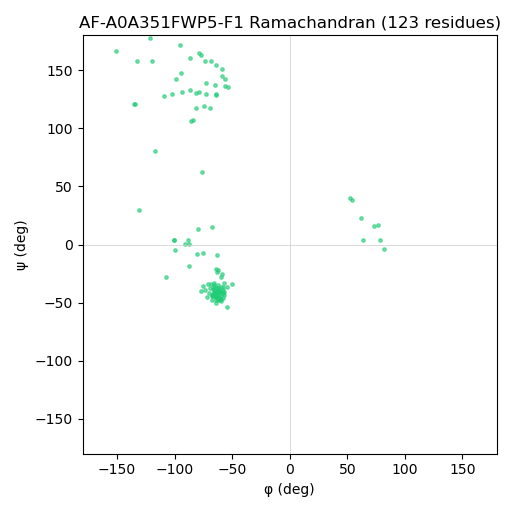58 -9.269 1.00 97.19 112 ALA A C 1
ATOM 902 O O . ALA A 1 112 ? 0.689 -2.980 -8.314 1.00 97.19 112 ALA A O 1
ATOM 903 N N . GLY A 1 113 ? 0.639 -1.564 -10.051 1.00 96.88 113 GLY A N 1
ATOM 904 C CA . GLY A 1 113 ? -0.738 -1.111 -9.839 1.00 96.88 113 GLY A CA 1
ATOM 905 C C . GLY A 1 113 ? -0.921 -0.175 -8.641 1.00 96.88 113 GLY A C 1
ATOM 906 O O . GLY A 1 113 ? -2.049 0.024 -8.203 1.00 96.88 113 GLY A O 1
ATOM 907 N N . LEU A 1 114 ? 0.170 0.390 -8.116 1.00 97.44 114 LEU A N 1
ATOM 908 C CA . LEU A 1 114 ? 0.171 1.299 -6.965 1.00 97.44 114 LEU A CA 1
ATOM 909 C C . LEU A 1 114 ? -0.049 2.761 -7.351 1.00 97.44 114 LEU A C 1
ATOM 911 O O . LEU A 1 114 ? -0.348 3.571 -6.483 1.00 97.44 114 LEU A O 1
ATOM 915 N N . LEU A 1 115 ? 0.161 3.099 -8.625 1.00 97.38 115 LEU A N 1
ATOM 916 C CA . LEU A 1 115 ? -0.055 4.435 -9.160 1.00 97.38 115 LEU A CA 1
ATOM 917 C C . LEU A 1 115 ? -0.845 4.379 -10.462 1.00 97.38 115 LEU A C 1
ATOM 919 O O . LEU A 1 115 ? -0.808 3.405 -11.218 1.00 97.38 115 LEU A O 1
ATOM 923 N N . ARG A 1 116 ? -1.478 5.503 -10.775 1.00 96.44 116 ARG A N 1
ATOM 924 C CA . ARG A 1 116 ? -2.048 5.840 -12.074 1.00 96.44 116 ARG A CA 1
ATOM 925 C C . ARG A 1 116 ? -1.386 7.090 -12.625 1.00 96.44 116 ARG A C 1
ATOM 927 O O . ARG A 1 116 ? -0.821 7.910 -11.904 1.00 96.44 116 ARG A O 1
ATOM 934 N N . LYS A 1 117 ? -1.463 7.236 -13.946 1.00 95.12 117 LYS A N 1
ATOM 935 C CA . LYS A 1 117 ? -0.953 8.397 -14.672 1.00 95.12 117 LYS A CA 1
ATOM 936 C C . LYS A 1 117 ? -2.117 9.225 -15.198 1.00 95.12 117 LYS A C 1
ATOM 938 O O . LYS A 1 117 ? -3.012 8.689 -15.847 1.00 95.12 117 LYS A O 1
ATOM 943 N N . SER A 1 118 ? -2.116 10.522 -14.912 1.00 93.31 118 SER A N 1
ATOM 944 C CA . SER A 1 118 ? -3.101 11.464 -15.442 1.00 93.31 118 SER A CA 1
ATOM 945 C C . SER A 1 118 ? -2.766 11.865 -16.881 1.00 93.31 118 SER A C 1
ATOM 947 O O . SER A 1 118 ? -1.631 11.713 -17.343 1.00 93.31 118 SER A O 1
ATOM 949 N N . GLU A 1 119 ? -3.729 12.468 -17.578 1.00 90.81 119 GLU A N 1
ATOM 950 C CA . GLU A 1 119 ? -3.509 13.056 -18.908 1.00 90.81 119 GLU A CA 1
ATOM 951 C C . GLU A 1 119 ? -2.399 14.121 -18.892 1.00 90.81 119 GLU A C 1
ATOM 953 O O . GLU A 1 119 ? -1.604 14.223 -19.827 1.00 90.81 119 GLU A O 1
ATOM 958 N N . ARG A 1 120 ? -2.269 14.849 -17.774 1.00 90.38 120 ARG A N 1
ATOM 959 C CA . ARG A 1 120 ? -1.237 15.872 -17.537 1.00 90.38 120 ARG A CA 1
ATOM 960 C C . ARG A 1 120 ? 0.124 15.292 -17.137 1.00 90.38 120 ARG A C 1
ATOM 962 O O . ARG A 1 120 ? 0.978 16.033 -16.662 1.00 90.38 120 ARG A O 1
ATOM 969 N N . GLN A 1 121 ? 0.332 13.986 -17.309 1.00 87.38 121 GLN A N 1
ATOM 970 C CA . GLN A 1 121 ? 1.574 13.279 -16.976 1.00 87.38 121 GLN A CA 1
ATOM 971 C C . GLN A 1 121 ? 1.946 13.328 -15.481 1.00 87.38 121 GLN A C 1
ATOM 973 O O . GLN A 1 121 ? 3.109 13.137 -15.132 1.00 87.38 121 GLN A O 1
ATOM 978 N N . THR A 1 122 ? 0.971 13.550 -14.594 1.00 90.88 122 THR A N 1
ATOM 979 C CA . THR A 1 122 ? 1.168 13.466 -13.138 1.00 90.88 122 THR A CA 1
ATOM 980 C C . THR A 1 122 ? 0.795 12.082 -12.617 1.00 90.88 122 THR A C 1
ATOM 982 O O . THR A 1 122 ? -0.108 11.441 -13.158 1.00 90.88 122 THR A O 1
ATOM 985 N N . TYR A 1 123 ? 1.481 11.627 -11.569 1.00 93.56 123 TYR A N 1
ATOM 986 C CA . TYR A 1 123 ? 1.207 10.349 -10.914 1.00 93.56 123 TYR A CA 1
ATOM 987 C C . TYR A 1 123 ? 0.371 10.545 -9.652 1.00 93.56 123 TYR A C 1
ATOM 989 O O . TYR A 1 123 ? 0.561 11.534 -8.941 1.00 93.56 123 TYR A O 1
ATOM 997 N N . TYR A 1 124 ? -0.549 9.620 -9.406 1.00 94.50 124 TYR A N 1
ATOM 998 C CA . TYR A 1 124 ? -1.459 9.622 -8.263 1.00 94.50 124 TYR A CA 1
ATOM 999 C C . TYR A 1 124 ? -1.847 8.192 -7.883 1.00 94.50 124 TYR A C 1
ATOM 1001 O O . TYR A 1 124 ? -1.571 7.277 -8.659 1.00 94.50 124 TYR A O 1
ATOM 1009 N N . ASP A 1 125 ? -2.445 8.024 -6.709 1.00 92.31 125 ASP A N 1
ATOM 1010 C CA . ASP A 1 125 ? -2.842 6.731 -6.138 1.00 92.31 125 ASP A CA 1
ATOM 1011 C C . ASP A 1 125 ? -4.075 6.127 -6.846 1.00 92.31 125 ASP A C 1
ATOM 1013 O O . ASP A 1 125 ? -5.046 6.869 -7.131 1.00 92.31 125 ASP A O 1
#